Protein AF-A0A2S2R3D6-F1 (afdb_monomer)

Structure (mmCIF, N/CA/C/O backbone):
data_AF-A0A2S2R3D6-F1
#
_entry.id   AF-A0A2S2R3D6-F1
#
loop_
_atom_site.group_PDB
_atom_site.id
_atom_site.type_symbol
_atom_site.label_atom_id
_atom_site.label_alt_id
_atom_site.label_comp_id
_atom_site.label_asym_id
_atom_site.label_entity_id
_atom_site.label_seq_id
_atom_site.pdbx_PDB_ins_code
_atom_site.Cartn_x
_atom_site.Cartn_y
_atom_site.Cartn_z
_atom_site.occupancy
_atom_site.B_iso_or_equiv
_atom_site.auth_seq_id
_atom_site.auth_comp_id
_atom_site.auth_asym_id
_atom_site.auth_atom_id
_atom_site.pdbx_PDB_model_num
ATOM 1 N N . MET A 1 1 ? -5.071 14.155 -26.014 1.00 76.38 1 MET A N 1
ATOM 2 C CA . MET A 1 1 ? -3.643 14.022 -25.664 1.00 76.38 1 MET A CA 1
ATOM 3 C C . MET A 1 1 ? -2.795 14.566 -26.798 1.00 76.38 1 MET A C 1
ATOM 5 O O . MET A 1 1 ? -2.612 13.887 -27.808 1.00 76.38 1 MET A O 1
ATOM 9 N N . ASN A 1 2 ? -2.349 15.809 -26.650 1.00 94.62 2 ASN A N 1
ATOM 10 C CA . ASN A 1 2 ? -1.489 16.495 -27.614 1.00 94.62 2 ASN A CA 1
ATOM 11 C C . ASN A 1 2 ? 0.005 16.280 -27.272 1.00 94.62 2 ASN A C 1
ATOM 13 O O . ASN A 1 2 ? 0.344 15.544 -26.345 1.00 94.62 2 ASN A O 1
ATOM 17 N N . PHE A 1 3 ? 0.910 16.883 -28.045 1.00 95.25 3 PHE A N 1
ATOM 18 C CA . PHE A 1 3 ? 2.357 16.742 -27.841 1.00 95.25 3 PHE A CA 1
ATOM 19 C C . PHE A 1 3 ? 2.837 17.285 -26.483 1.00 95.25 3 PHE A C 1
ATOM 21 O O . PHE A 1 3 ? 3.660 16.649 -25.830 1.00 95.25 3 PHE A O 1
ATOM 28 N N . TYR A 1 4 ? 2.283 18.410 -26.027 1.00 95.88 4 TYR A N 1
ATOM 29 C CA . TYR A 1 4 ? 2.629 19.010 -24.739 1.00 95.88 4 TYR A CA 1
ATOM 30 C C . TYR A 1 4 ? 2.207 18.118 -23.564 1.00 95.88 4 TYR A C 1
ATOM 32 O O . TYR A 1 4 ? 3.011 17.861 -22.668 1.00 95.88 4 TYR A O 1
ATOM 40 N N . ASP A 1 5 ? 0.994 17.557 -23.617 1.00 95.44 5 ASP A N 1
ATOM 41 C CA . ASP A 1 5 ? 0.512 16.588 -22.626 1.00 95.44 5 ASP A CA 1
ATOM 42 C C .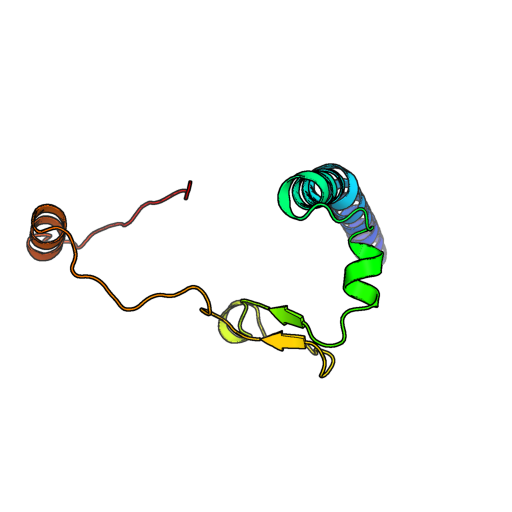 ASP A 1 5 ? 1.451 15.377 -22.545 1.00 95.44 5 ASP A C 1
ATOM 44 O O . ASP A 1 5 ? 1.768 14.901 -21.459 1.00 95.44 5 ASP A O 1
ATOM 48 N N . ARG A 1 6 ? 1.933 14.886 -23.698 1.00 95.44 6 ARG A N 1
ATOM 49 C CA . ARG A 1 6 ? 2.882 13.764 -23.753 1.00 95.44 6 ARG A CA 1
ATOM 50 C C . ARG A 1 6 ? 4.221 14.122 -23.120 1.00 95.44 6 ARG A C 1
ATOM 52 O O . ARG A 1 6 ? 4.739 13.311 -22.364 1.00 95.44 6 ARG A O 1
ATOM 59 N N . ILE A 1 7 ? 4.763 15.314 -23.386 1.00 96.69 7 ILE A N 1
ATOM 60 C CA . ILE A 1 7 ? 6.001 15.778 -22.738 1.00 96.69 7 ILE A CA 1
ATOM 61 C C . ILE A 1 7 ? 5.814 15.826 -21.225 1.00 96.69 7 ILE A C 1
ATOM 63 O O . ILE A 1 7 ? 6.629 15.266 -20.495 1.00 96.69 7 ILE A O 1
ATOM 67 N N . LYS A 1 8 ? 4.725 16.445 -20.757 1.00 96.12 8 LYS A N 1
ATOM 68 C CA . LYS A 1 8 ? 4.424 16.540 -19.327 1.00 96.12 8 LYS A CA 1
ATOM 69 C C . LYS A 1 8 ? 4.314 15.154 -18.693 1.00 96.12 8 LYS A C 1
ATOM 71 O O . LYS A 1 8 ? 4.949 14.908 -17.676 1.00 96.12 8 LYS A O 1
ATOM 76 N N . ASN A 1 9 ? 3.587 14.236 -19.328 1.00 95.50 9 ASN A N 1
ATOM 77 C CA . ASN A 1 9 ? 3.449 12.862 -18.847 1.00 95.50 9 ASN A CA 1
ATOM 78 C C . ASN A 1 9 ? 4.796 12.132 -18.783 1.00 95.50 9 ASN A C 1
ATOM 80 O O . ASN A 1 9 ? 5.057 11.434 -17.808 1.00 95.50 9 ASN A O 1
ATOM 84 N N . THR A 1 10 ? 5.663 12.307 -19.784 1.00 96.50 10 THR A N 1
ATOM 85 C CA . THR A 1 10 ? 7.005 11.710 -19.790 1.00 96.50 10 THR A CA 1
ATOM 86 C C . THR A 1 10 ? 7.868 12.259 -18.656 1.00 96.50 10 THR A C 1
ATOM 88 O O . THR A 1 10 ? 8.524 11.479 -17.971 1.00 96.50 10 THR A O 1
ATOM 91 N N . ILE A 1 11 ? 7.843 13.575 -18.418 1.00 97.06 11 ILE A N 1
ATOM 92 C CA . ILE A 1 11 ? 8.587 14.200 -17.314 1.00 97.06 11 ILE A CA 1
ATOM 93 C C . ILE A 1 11 ? 8.056 13.700 -15.969 1.00 97.06 11 ILE A C 1
ATOM 95 O O . ILE A 1 11 ? 8.836 13.196 -15.167 1.00 97.06 11 ILE A O 1
ATOM 99 N N . SER A 1 12 ? 6.739 13.741 -15.751 1.00 95.81 12 SER A N 1
ATOM 100 C CA . SER A 1 12 ? 6.127 13.249 -14.511 1.00 95.81 12 SER A CA 1
ATOM 101 C C . SER A 1 12 ? 6.410 11.764 -14.275 1.00 95.81 12 SER A C 1
ATOM 103 O O . SER A 1 12 ? 6.646 11.351 -13.141 1.00 95.81 12 SER A O 1
ATOM 105 N N . ASN A 1 13 ? 6.436 10.947 -15.332 1.00 95.81 13 ASN A N 1
ATOM 106 C CA . ASN A 1 13 ? 6.818 9.544 -15.215 1.00 95.81 13 ASN A CA 1
ATOM 107 C C . ASN A 1 13 ? 8.297 9.384 -14.834 1.00 95.81 13 ASN A C 1
ATOM 109 O O . ASN A 1 13 ? 8.607 8.605 -13.935 1.00 95.81 13 ASN A O 1
ATOM 113 N N . ALA A 1 14 ? 9.200 10.137 -15.467 1.00 96.50 14 ALA A N 1
ATOM 114 C CA . ALA A 1 14 ? 10.621 10.103 -15.139 1.00 96.50 14 ALA A CA 1
ATOM 115 C C . ALA A 1 14 ? 10.875 10.528 -13.685 1.00 96.50 14 ALA A C 1
ATOM 117 O O . ALA A 1 14 ? 11.583 9.831 -12.960 1.00 96.50 14 ALA A O 1
ATOM 118 N N . GLU A 1 15 ? 10.245 11.615 -13.233 1.00 96.19 15 GLU A N 1
ATOM 119 C CA . GLU A 1 15 ? 10.290 12.075 -11.840 1.00 96.19 15 GLU A CA 1
ATOM 120 C C . GLU A 1 15 ? 9.807 10.991 -10.872 1.00 96.19 15 GLU A C 1
ATOM 122 O O . GLU A 1 15 ? 10.473 1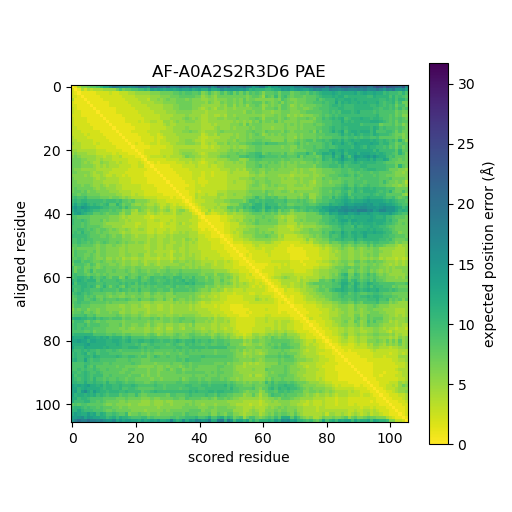0.716 -9.874 1.00 96.19 15 GLU A O 1
ATOM 127 N N . GLN A 1 16 ? 8.692 10.326 -11.185 1.00 94.12 16 GLN A N 1
ATOM 128 C CA . GLN A 1 16 ? 8.148 9.252 -10.357 1.00 94.12 16 GLN A CA 1
ATOM 129 C C . GLN A 1 16 ? 9.092 8.045 -10.279 1.00 94.12 16 GLN A C 1
ATOM 131 O O . GLN A 1 16 ? 9.312 7.512 -9.192 1.00 94.12 16 GLN A O 1
ATOM 136 N N . VAL A 1 17 ? 9.674 7.623 -11.405 1.00 92.88 17 VAL A N 1
ATOM 137 C CA . VAL A 1 17 ? 10.627 6.502 -11.453 1.00 92.88 17 VAL A CA 1
ATOM 138 C C . VAL A 1 17 ? 11.894 6.834 -10.668 1.00 92.88 17 VAL A C 1
ATOM 140 O O . VAL A 1 17 ? 12.356 6.021 -9.866 1.00 92.88 17 VAL A O 1
ATOM 143 N N . ILE A 1 18 ? 12.440 8.036 -10.855 1.00 93.56 18 ILE A N 1
ATOM 144 C CA . ILE A 1 18 ? 13.621 8.507 -10.127 1.00 93.56 18 ILE A CA 1
ATOM 145 C C . ILE A 1 18 ? 13.312 8.564 -8.627 1.00 93.56 18 ILE A C 1
ATOM 147 O O . ILE A 1 18 ? 14.028 7.956 -7.831 1.00 93.56 18 ILE A O 1
ATOM 151 N N . GLY A 1 19 ? 12.219 9.223 -8.239 1.00 93.75 19 GLY A N 1
ATOM 152 C CA . GLY A 1 19 ? 11.794 9.335 -6.845 1.00 93.75 19 GLY A CA 1
ATOM 153 C C . GLY A 1 19 ? 11.602 7.970 -6.185 1.00 93.75 19 GLY A C 1
ATOM 154 O O . GLY A 1 19 ? 12.141 7.733 -5.105 1.00 93.75 19 GLY A O 1
ATOM 155 N N . TYR A 1 20 ? 10.921 7.041 -6.857 1.00 90.88 20 TYR A N 1
ATOM 156 C CA . TYR A 1 20 ? 10.726 5.674 -6.370 1.00 90.88 20 TYR A CA 1
ATOM 157 C C . TYR A 1 20 ? 12.054 4.929 -6.169 1.00 90.88 20 TYR A C 1
ATOM 159 O O . TYR A 1 20 ? 12.265 4.300 -5.127 1.00 90.88 20 TYR A O 1
ATOM 167 N N . ASN A 1 21 ? 12.980 5.041 -7.124 1.00 88.06 21 ASN A N 1
ATOM 168 C CA . ASN A 1 21 ? 14.282 4.382 -7.041 1.00 88.06 21 ASN A CA 1
ATOM 169 C C . ASN A 1 21 ? 15.153 4.932 -5.899 1.00 88.06 21 ASN A C 1
ATOM 171 O O . ASN A 1 21 ? 15.839 4.170 -5.216 1.00 88.06 21 ASN A O 1
ATOM 175 N N . PHE A 1 22 ? 15.132 6.245 -5.663 1.00 87.25 22 PHE A N 1
ATOM 176 C CA . PHE A 1 22 ? 15.944 6.849 -4.605 1.00 87.25 22 PHE A CA 1
ATOM 177 C C . PHE A 1 22 ? 15.319 6.720 -3.211 1.00 87.25 22 PHE A C 1
ATOM 179 O O . PHE A 1 22 ? 16.049 6.444 -2.259 1.00 87.25 22 PHE A O 1
ATOM 186 N N . LEU A 1 23 ? 14.002 6.908 -3.079 1.00 87.94 23 LEU A N 1
ATOM 187 C CA . LEU A 1 23 ? 13.324 6.972 -1.779 1.00 87.94 23 LEU A CA 1
ATOM 188 C C . LEU A 1 23 ? 12.855 5.604 -1.275 1.00 87.94 23 LEU A C 1
ATOM 190 O O . LEU A 1 23 ? 12.979 5.318 -0.084 1.00 87.94 23 LEU A O 1
ATOM 194 N N . CYS A 1 24 ? 12.309 4.769 -2.162 1.00 89.12 24 CYS A N 1
ATOM 195 C CA . CYS A 1 24 ? 11.704 3.491 -1.787 1.00 89.12 24 CYS A CA 1
ATOM 196 C C . CYS A 1 24 ? 12.673 2.332 -2.019 1.00 89.12 24 CYS A C 1
ATOM 198 O O . CYS A 1 24 ? 13.023 1.638 -1.069 1.00 89.12 24 CYS A O 1
ATOM 200 N N . ARG A 1 25 ? 13.183 2.158 -3.248 1.00 88.38 25 ARG A N 1
ATOM 201 C CA . ARG A 1 25 ? 13.961 0.957 -3.612 1.00 88.38 25 ARG A CA 1
ATOM 202 C C . ARG A 1 25 ? 15.168 0.709 -2.720 1.00 88.38 25 ARG A C 1
ATOM 204 O O . ARG A 1 25 ? 15.274 -0.374 -2.154 1.00 88.38 25 ARG A O 1
ATOM 211 N N . LYS A 1 26 ? 16.042 1.706 -2.553 1.00 86.38 26 LYS A N 1
ATOM 212 C CA . LYS A 1 26 ? 17.230 1.562 -1.694 1.00 86.38 26 LYS A CA 1
ATOM 213 C C . LYS A 1 26 ? 16.853 1.204 -0.258 1.00 86.38 26 LYS A C 1
ATOM 215 O O . LYS A 1 26 ? 17.475 0.345 0.351 1.00 86.38 26 LYS A O 1
ATOM 220 N N . ARG A 1 27 ? 15.817 1.852 0.279 1.00 89.75 27 ARG A N 1
ATOM 221 C CA . ARG A 1 27 ? 15.324 1.583 1.632 1.00 89.75 27 ARG A CA 1
ATOM 222 C C . ARG A 1 27 ? 14.805 0.149 1.759 1.00 89.75 27 ARG A C 1
ATOM 224 O O . ARG A 1 27 ? 15.127 -0.519 2.739 1.00 89.75 27 ARG A O 1
ATOM 231 N N . ASP A 1 28 ? 14.018 -0.311 0.793 1.00 90.62 28 ASP A N 1
ATOM 232 C CA . ASP A 1 28 ? 13.407 -1.640 0.812 1.00 90.62 28 ASP A CA 1
ATOM 233 C C . ASP A 1 28 ? 14.461 -2.750 0.691 1.00 90.62 28 ASP A C 1
ATOM 235 O O . ASP A 1 28 ? 14.418 -3.722 1.449 1.00 90.62 28 ASP A O 1
ATOM 239 N N . GLU A 1 29 ? 15.445 -2.587 -0.201 1.00 91.06 29 GLU A N 1
ATOM 240 C CA . GLU A 1 29 ? 16.569 -3.523 -0.355 1.00 91.06 29 GLU A CA 1
ATOM 241 C C . GLU A 1 29 ? 17.387 -3.644 0.942 1.00 91.06 29 GLU A C 1
ATOM 243 O O . GLU A 1 29 ? 17.663 -4.758 1.392 1.00 91.06 29 GLU A O 1
ATOM 248 N N . GLU A 1 30 ? 17.682 -2.529 1.618 1.00 90.44 30 GLU A N 1
ATOM 249 C CA . GLU A 1 30 ? 18.382 -2.541 2.912 1.00 90.44 30 GLU A CA 1
ATOM 250 C C . GLU A 1 30 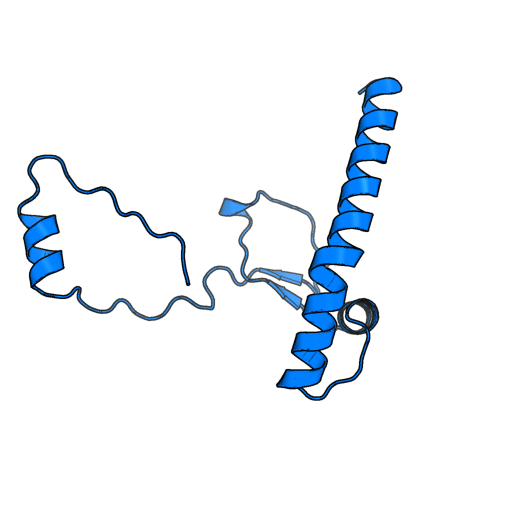? 17.570 -3.234 4.021 1.00 90.44 30 GLU A C 1
ATOM 252 O O . GLU A 1 30 ? 18.112 -3.991 4.835 1.00 90.44 30 GLU A O 1
ATOM 257 N N . ILE A 1 31 ? 16.249 -3.023 4.055 1.00 91.25 31 ILE A N 1
ATOM 258 C CA . ILE A 1 31 ? 15.363 -3.702 5.012 1.00 91.25 31 ILE A CA 1
ATOM 259 C C . ILE A 1 31 ? 15.374 -5.213 4.767 1.00 91.25 31 ILE A C 1
ATOM 261 O O . ILE A 1 31 ? 15.511 -5.982 5.724 1.00 91.25 31 ILE A O 1
ATOM 265 N N . ILE A 1 32 ? 15.262 -5.644 3.510 1.00 90.62 32 ILE A N 1
ATOM 266 C CA . ILE A 1 32 ? 15.295 -7.060 3.123 1.00 90.62 32 ILE A CA 1
ATOM 267 C C . ILE A 1 32 ? 16.637 -7.682 3.486 1.00 90.62 32 ILE A C 1
ATOM 269 O O . ILE A 1 32 ? 16.667 -8.724 4.146 1.00 90.62 32 ILE A O 1
ATOM 273 N N . LYS A 1 33 ? 17.742 -7.013 3.159 1.00 91.69 33 LYS A N 1
ATOM 274 C CA . LYS A 1 33 ? 19.086 -7.465 3.517 1.00 91.69 33 LYS A CA 1
ATOM 275 C C . LYS A 1 33 ? 19.230 -7.648 5.025 1.00 91.69 33 LYS A C 1
ATOM 277 O O . LYS A 1 33 ? 19.724 -8.677 5.482 1.00 91.69 33 LYS A O 1
ATOM 282 N N . LYS A 1 34 ? 18.721 -6.707 5.823 1.00 93.25 34 LYS A N 1
ATOM 283 C CA . LYS A 1 34 ? 18.789 -6.774 7.290 1.00 93.25 34 LYS A CA 1
ATOM 284 C C . LYS A 1 34 ? 17.875 -7.843 7.899 1.00 93.25 34 LYS A C 1
ATOM 286 O O . LYS A 1 34 ? 18.262 -8.487 8.874 1.00 93.25 34 LYS A O 1
ATOM 291 N N . LYS A 1 35 ? 16.648 -7.992 7.394 1.00 93.50 35 LYS A N 1
ATOM 292 C CA . LYS A 1 35 ? 15.606 -8.839 8.007 1.00 93.50 35 LYS A CA 1
ATOM 293 C C . LYS A 1 35 ? 15.593 -10.261 7.462 1.00 93.50 35 LYS A C 1
ATOM 295 O O . LYS A 1 35 ? 15.434 -11.196 8.239 1.00 93.50 35 LYS A O 1
ATOM 300 N N . LEU A 1 36 ? 15.765 -10.412 6.153 1.00 89.81 36 LEU A N 1
ATOM 301 C CA . LEU A 1 36 ? 15.727 -11.696 5.457 1.00 89.81 36 LEU A CA 1
ATOM 302 C C . LEU A 1 36 ? 17.128 -12.260 5.195 1.00 89.81 36 LEU A C 1
ATOM 304 O O . LEU A 1 36 ? 17.242 -13.444 4.901 1.00 89.81 36 LEU A O 1
ATOM 308 N N . LYS A 1 37 ? 18.191 -11.452 5.355 1.00 90.56 37 LYS A N 1
ATOM 309 C CA . LYS A 1 37 ? 19.592 -11.842 5.088 1.00 90.56 37 LYS A CA 1
ATOM 310 C C . LYS A 1 37 ? 19.827 -12.285 3.642 1.00 90.56 37 LYS A C 1
ATOM 312 O O . LYS A 1 37 ? 20.694 -13.110 3.373 1.00 90.56 37 LYS A O 1
ATOM 317 N N . ILE A 1 38 ? 19.050 -11.728 2.718 1.00 86.75 38 ILE A N 1
ATOM 318 C CA . ILE A 1 38 ? 19.156 -11.981 1.284 1.00 86.75 38 ILE A CA 1
ATOM 319 C C . ILE A 1 38 ? 19.756 -10.730 0.644 1.00 86.75 38 ILE A C 1
ATOM 321 O O . ILE A 1 38 ? 19.213 -9.640 0.809 1.00 86.75 38 ILE A O 1
ATOM 325 N N . ASP A 1 39 ? 20.868 -10.893 -0.072 1.00 86.06 39 ASP A N 1
ATOM 326 C CA . ASP A 1 39 ? 21.536 -9.815 -0.808 1.00 86.06 39 ASP A CA 1
ATOM 327 C C . ASP A 1 39 ? 21.219 -9.951 -2.301 1.00 86.06 39 ASP A C 1
ATOM 329 O O . ASP A 1 39 ? 21.984 -10.530 -3.071 1.00 86.06 39 ASP A O 1
ATOM 333 N N . VAL A 1 40 ? 20.021 -9.511 -2.688 1.00 82.69 40 VAL A N 1
ATOM 334 C CA . VAL A 1 40 ? 19.551 -9.537 -4.080 1.00 82.69 40 VAL A CA 1
ATOM 335 C C . VAL A 1 40 ? 18.877 -8.221 -4.425 1.00 82.69 40 VAL A C 1
ATOM 337 O O . VAL A 1 40 ? 18.184 -7.635 -3.592 1.00 82.69 40 VAL A O 1
ATOM 340 N N . SER A 1 41 ? 19.029 -7.787 -5.675 1.00 87.06 41 SER A N 1
ATOM 341 C CA . SER A 1 41 ? 18.248 -6.660 -6.176 1.00 87.06 41 SER A CA 1
ATOM 342 C C . SER A 1 41 ? 16.772 -7.043 -6.256 1.00 87.06 41 SER A C 1
ATOM 344 O O . SER A 1 41 ? 16.417 -8.111 -6.773 1.00 87.06 41 SER A O 1
ATOM 346 N N . LEU A 1 42 ? 15.897 -6.145 -5.806 1.00 85.25 42 LEU A N 1
ATOM 347 C CA . LEU A 1 42 ? 14.451 -6.350 -5.872 1.00 85.25 42 LEU A 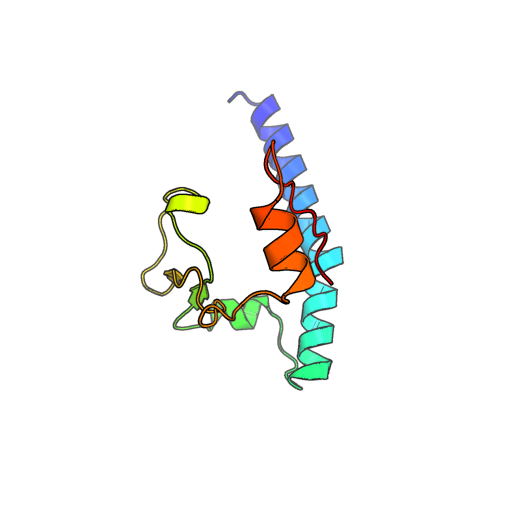CA 1
ATOM 348 C C . LEU A 1 42 ? 13.952 -6.542 -7.309 1.00 85.25 42 LEU A C 1
ATOM 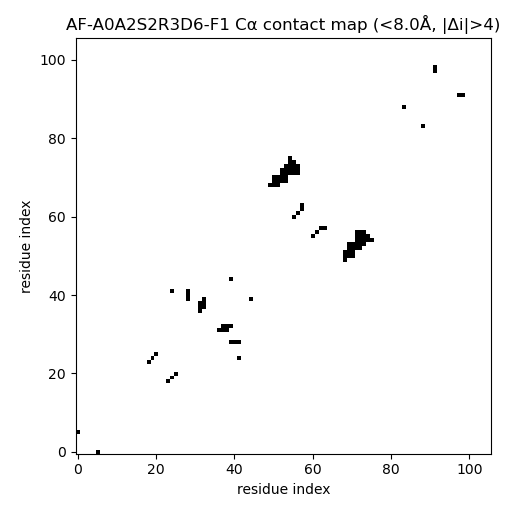350 O O . LEU A 1 42 ? 13.021 -7.312 -7.539 1.00 85.25 42 LEU A O 1
ATOM 354 N N . ASP A 1 43 ? 14.586 -5.895 -8.287 1.00 84.25 43 ASP A N 1
ATOM 355 C CA . ASP A 1 43 ? 14.213 -6.046 -9.695 1.00 84.25 43 ASP A CA 1
ATOM 356 C C . ASP A 1 43 ? 14.527 -7.451 -10.219 1.00 84.25 43 ASP A C 1
ATOM 358 O O . ASP A 1 43 ? 13.767 -8.004 -11.015 1.00 84.25 43 ASP A O 1
ATOM 362 N N . GLN A 1 44 ? 15.629 -8.052 -9.766 1.00 87.19 44 GLN A N 1
ATOM 363 C CA . GLN A 1 44 ? 15.963 -9.435 -10.109 1.00 87.19 44 GLN A CA 1
ATOM 364 C C . GLN A 1 44 ? 15.010 -10.415 -9.427 1.00 87.19 44 GLN A C 1
ATOM 366 O O . GLN A 1 44 ? 14.556 -11.366 -10.062 1.00 87.19 44 GLN A O 1
ATOM 371 N N . LEU A 1 45 ? 14.663 -10.158 -8.164 1.00 86.56 45 LEU A N 1
ATOM 372 C CA . LEU A 1 45 ? 13.722 -10.986 -7.415 1.00 86.56 45 LEU A CA 1
ATOM 373 C C . LEU A 1 45 ? 12.356 -11.042 -8.111 1.00 86.56 45 LEU A C 1
ATOM 375 O O . LEU A 1 45 ? 11.826 -12.127 -8.339 1.00 86.56 45 LEU A O 1
ATOM 379 N N . VAL A 1 46 ? 11.820 -9.883 -8.505 1.00 84.12 46 VAL A N 1
ATOM 380 C CA . VAL A 1 46 ? 10.524 -9.801 -9.196 1.00 84.12 46 VAL A CA 1
ATOM 381 C C . VAL A 1 46 ? 10.580 -10.474 -10.570 1.00 84.12 46 VAL A C 1
ATOM 383 O O . VAL A 1 46 ? 9.644 -11.182 -10.929 1.00 84.12 46 VAL A O 1
ATOM 386 N N . LYS A 1 47 ? 11.675 -10.314 -11.327 1.00 85.62 47 LYS A N 1
ATOM 387 C CA . LYS A 1 47 ? 11.838 -10.957 -12.646 1.00 85.62 47 LYS A CA 1
ATOM 388 C C . LYS A 1 47 ? 11.893 -12.485 -12.581 1.00 85.62 47 LYS A C 1
ATOM 390 O O . LYS A 1 47 ? 11.519 -13.134 -13.551 1.00 85.62 47 LYS A O 1
ATOM 395 N N . ASN A 1 48 ? 12.346 -13.043 -11.460 1.00 89.19 48 ASN A N 1
ATOM 396 C CA . ASN A 1 48 ? 12.470 -14.487 -11.261 1.00 89.19 48 ASN A CA 1
ATOM 397 C C . ASN A 1 48 ? 11.260 -15.113 -10.544 1.00 89.19 48 ASN A C 1
ATOM 399 O O . ASN A 1 48 ? 11.234 -16.327 -10.342 1.00 89.19 48 ASN A O 1
ATOM 403 N N . ALA A 1 49 ? 10.263 -14.321 -10.140 1.00 88.88 49 ALA A N 1
ATOM 404 C CA . ALA A 1 49 ? 9.084 -14.829 -9.449 1.00 88.88 49 ALA A CA 1
ATOM 405 C C . ALA A 1 49 ? 8.157 -15.589 -10.414 1.00 88.88 49 ALA A C 1
ATOM 407 O O . ALA A 1 49 ? 7.681 -15.036 -11.402 1.00 88.88 49 ALA A O 1
ATOM 408 N N . SER A 1 50 ? 7.858 -16.856 -10.109 1.00 93.81 50 SER A N 1
ATOM 409 C CA . SER A 1 50 ? 6.916 -17.669 -10.899 1.00 93.81 50 SER A CA 1
ATOM 410 C C . SER A 1 50 ? 5.446 -17.358 -10.597 1.00 93.81 50 SER A C 1
ATOM 412 O O . SER A 1 50 ? 4.578 -17.631 -11.422 1.00 93.81 50 SER A O 1
ATOM 414 N N . LEU A 1 51 ? 5.167 -16.804 -9.414 1.00 93.56 51 LEU A N 1
ATOM 415 C CA . LEU A 1 51 ? 3.838 -16.414 -8.954 1.00 93.56 51 LEU A CA 1
ATOM 416 C C . LEU A 1 51 ? 3.960 -15.201 -8.026 1.00 93.56 51 LEU A C 1
ATOM 418 O O . LEU A 1 51 ? 4.800 -15.185 -7.126 1.00 93.56 51 LEU A O 1
ATOM 422 N N . LEU A 1 52 ? 3.095 -14.211 -8.220 1.00 92.50 52 LEU A N 1
ATOM 423 C CA . LEU A 1 52 ? 2.987 -13.020 -7.395 1.00 92.50 52 LEU A CA 1
ATOM 424 C C . LEU A 1 52 ? 1.564 -12.905 -6.850 1.00 92.50 52 LEU A C 1
ATOM 426 O O . LEU A 1 52 ? 0.618 -12.629 -7.584 1.00 92.50 52 LEU A O 1
ATOM 430 N N . MET A 1 53 ? 1.428 -13.087 -5.541 1.00 94.19 53 MET A N 1
ATOM 431 C CA . MET A 1 53 ? 0.185 -12.842 -4.818 1.00 94.19 53 MET A CA 1
ATOM 432 C C . MET A 1 53 ? 0.151 -11.383 -4.366 1.00 94.19 53 MET A C 1
ATOM 434 O O . MET A 1 53 ? 0.988 -10.963 -3.566 1.00 94.19 53 MET A O 1
ATOM 438 N N . VAL A 1 54 ? -0.796 -10.604 -4.885 1.00 92.75 54 VAL A N 1
ATOM 439 C CA . VAL A 1 54 ? -0.921 -9.175 -4.572 1.00 92.75 54 VAL A CA 1
ATOM 440 C C . VAL A 1 54 ? -2.144 -8.926 -3.699 1.00 92.75 54 VAL A C 1
ATOM 442 O O . VAL A 1 54 ? -3.245 -9.362 -4.014 1.00 92.75 54 VAL A O 1
ATOM 445 N N . ASN A 1 55 ? -1.967 -8.204 -2.593 1.00 94.75 55 ASN A N 1
ATOM 446 C CA . ASN A 1 55 ? -3.055 -7.833 -1.683 1.00 94.75 55 ASN A CA 1
ATOM 447 C C . ASN A 1 55 ? -3.856 -6.637 -2.240 1.00 94.75 55 ASN A C 1
ATOM 449 O O . ASN A 1 55 ? -3.914 -5.568 -1.636 1.00 94.75 55 ASN A O 1
ATOM 453 N N . THR A 1 56 ? -4.423 -6.808 -3.431 1.00 93.19 56 THR A N 1
ATOM 454 C CA . THR A 1 56 ? -5.283 -5.841 -4.125 1.00 93.19 56 THR A CA 1
ATOM 455 C C . THR A 1 56 ? -6.500 -6.559 -4.689 1.00 93.19 56 THR A C 1
ATOM 457 O O . THR A 1 56 ? -6.560 -7.786 -4.683 1.00 93.19 56 THR A O 1
ATOM 460 N N . HIS A 1 57 ? -7.482 -5.795 -5.158 1.00 94.00 57 HIS A N 1
ATOM 461 C CA . HIS A 1 57 ? -8.639 -6.337 -5.856 1.00 94.00 57 HIS A CA 1
ATOM 462 C C . HIS A 1 57 ? -9.143 -5.332 -6.897 1.00 94.00 57 HIS A C 1
ATOM 464 O O . HIS A 1 57 ? -9.199 -4.126 -6.621 1.00 94.00 57 HIS A O 1
ATOM 470 N N . PHE A 1 58 ? -9.546 -5.820 -8.071 1.00 91.62 58 PHE A N 1
ATOM 471 C CA . PHE A 1 58 ? -10.041 -4.994 -9.178 1.00 91.62 58 PHE A CA 1
ATOM 472 C C . PHE A 1 58 ? -11.228 -4.086 -8.811 1.00 91.62 58 PHE A C 1
ATOM 474 O O . PHE A 1 58 ? -11.411 -3.041 -9.431 1.00 91.62 58 PHE A O 1
ATOM 481 N N . THR A 1 59 ? -12.031 -4.435 -7.799 1.00 92.25 59 THR A N 1
ATOM 482 C CA . THR A 1 59 ? -13.137 -3.567 -7.346 1.00 92.25 59 THR A CA 1
ATOM 483 C C . THR A 1 59 ? -12.650 -2.284 -6.677 1.00 92.25 59 THR A C 1
ATOM 485 O O . THR A 1 59 ? -13.363 -1.288 -6.706 1.00 92.25 59 THR A O 1
ATOM 488 N N . MET A 1 60 ? -11.448 -2.289 -6.089 1.00 90.69 60 MET A N 1
ATOM 489 C CA . MET A 1 60 ? -10.866 -1.119 -5.422 1.00 90.69 60 MET A CA 1
ATOM 490 C C . MET A 1 60 ? -10.001 -0.276 -6.361 1.00 90.69 60 MET A C 1
ATOM 492 O O . MET A 1 60 ? -10.013 0.947 -6.272 1.00 90.69 60 MET A O 1
ATOM 496 N N . PHE A 1 61 ? -9.240 -0.923 -7.247 1.00 88.94 61 PHE A N 1
ATOM 497 C CA . PHE A 1 61 ? -8.221 -0.255 -8.070 1.00 88.94 61 PHE A CA 1
ATOM 498 C C . PHE A 1 61 ? -8.546 -0.232 -9.570 1.00 88.94 61 PHE A C 1
ATOM 500 O O . PHE A 1 61 ? -7.733 0.227 -10.372 1.00 88.94 61 PHE A O 1
ATOM 507 N N . GLY A 1 62 ? -9.734 -0.706 -9.948 1.00 90.88 62 GLY A N 1
ATOM 508 C CA . GLY A 1 62 ? -10.144 -0.880 -11.335 1.00 90.88 62 GLY A CA 1
ATOM 509 C C . GLY A 1 62 ? -9.598 -2.167 -11.957 1.00 90.88 62 GLY A C 1
ATOM 510 O O . GLY A 1 62 ? -8.621 -2.760 -11.498 1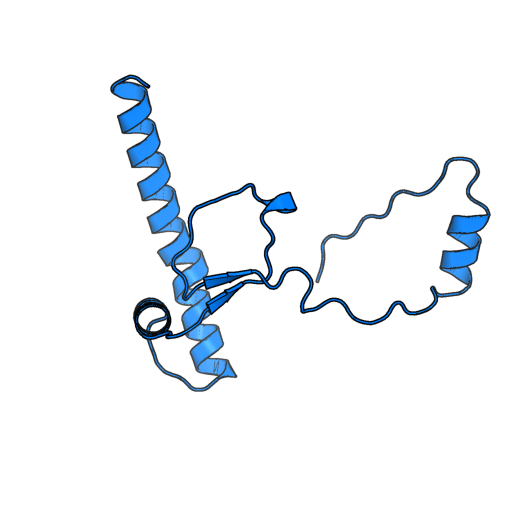.00 90.88 62 GLY A O 1
ATOM 511 N N . SER A 1 63 ? -10.249 -2.606 -13.033 1.00 89.25 63 SER A N 1
ATOM 512 C CA . SER A 1 63 ? -9.784 -3.749 -13.819 1.00 89.25 63 SER A CA 1
ATOM 513 C C . SER A 1 63 ? -8.558 -3.361 -14.643 1.00 89.25 63 SER A C 1
ATOM 515 O O . SER A 1 63 ? -8.573 -2.365 -15.370 1.00 89.25 63 SER A O 1
ATOM 517 N N . ARG A 1 64 ? -7.504 -4.173 -14.559 1.00 89.69 64 ARG A N 1
ATOM 518 C CA . ARG A 1 64 ? -6.329 -4.085 -15.428 1.00 89.69 64 ARG A CA 1
ATOM 519 C C . ARG A 1 64 ? -5.884 -5.480 -15.838 1.00 89.69 64 ARG A C 1
ATOM 521 O O . ARG A 1 64 ? -6.057 -6.440 -15.094 1.00 89.69 64 ARG A O 1
ATOM 528 N N . ALA A 1 65 ? -5.311 -5.586 -17.031 1.00 91.06 65 ALA A N 1
ATOM 529 C CA . ALA A 1 65 ? -4.791 -6.851 -17.519 1.00 91.06 65 ALA A CA 1
ATOM 530 C C . ALA A 1 65 ? -3.538 -7.244 -16.725 1.00 91.06 65 ALA A C 1
ATOM 532 O O . ALA A 1 65 ? -2.565 -6.490 -16.673 1.00 91.06 65 ALA A O 1
ATOM 533 N N . TYR A 1 66 ? -3.563 -8.437 -16.139 1.00 90.12 66 TYR A N 1
ATOM 534 C CA . TYR A 1 66 ? -2.409 -9.068 -15.516 1.00 90.12 66 TYR A CA 1
ATOM 535 C C . TYR A 1 66 ? -1.974 -10.292 -16.316 1.00 90.12 66 TYR A C 1
ATOM 537 O O . TYR A 1 66 ? -2.778 -10.929 -16.996 1.00 90.12 66 TYR A O 1
ATOM 545 N N . VAL A 1 67 ? -0.696 -10.647 -16.202 1.00 91.12 67 VAL A N 1
ATOM 546 C CA . VAL A 1 67 ? -0.235 -11.969 -16.634 1.00 91.12 67 VAL A CA 1
ATOM 547 C C . VAL A 1 67 ? -0.767 -13.040 -15.672 1.00 91.12 67 VAL A C 1
ATOM 549 O O . VAL A 1 67 ? -0.944 -12.734 -14.493 1.00 91.12 67 VAL A O 1
ATOM 552 N N . PRO A 1 68 ? -0.954 -14.300 -16.112 1.00 90.88 68 PRO A N 1
ATOM 553 C CA . PRO A 1 68 ? -1.472 -15.371 -15.251 1.00 90.88 68 PRO A CA 1
ATOM 554 C C . PRO A 1 68 ? -0.666 -15.612 -13.965 1.00 90.88 68 PRO A C 1
ATOM 556 O O . PRO A 1 68 ? -1.193 -16.139 -12.994 1.00 90.88 68 PRO A O 1
ATOM 559 N N . ALA A 1 69 ? 0.611 -15.216 -13.949 1.00 93.06 69 ALA A N 1
ATOM 560 C CA . ALA A 1 69 ? 1.478 -15.300 -12.779 1.00 93.06 69 ALA A CA 1
ATOM 561 C C . ALA A 1 69 ? 1.132 -14.288 -11.672 1.00 93.06 69 ALA A C 1
ATOM 563 O O . ALA A 1 69 ? 1.711 -14.370 -10.596 1.00 93.06 69 ALA A O 1
ATOM 564 N N . ILE A 1 70 ? 0.236 -13.325 -11.898 1.00 93.12 70 ILE A N 1
ATOM 565 C CA . ILE A 1 70 ? -0.185 -12.361 -10.875 1.00 93.12 70 ILE A CA 1
ATOM 566 C C . ILE A 1 70 ? -1.605 -12.709 -10.441 1.00 93.12 70 ILE A C 1
ATOM 568 O O . ILE A 1 70 ? -2.532 -12.688 -11.249 1.00 93.12 70 ILE A O 1
ATOM 572 N N . VAL A 1 71 ? -1.768 -13.001 -9.153 1.00 93.94 71 VAL A N 1
ATOM 573 C CA . VAL A 1 71 ? -3.049 -13.378 -8.550 1.00 93.94 71 VAL A CA 1
ATOM 574 C C . VAL A 1 71 ? -3.415 -12.364 -7.477 1.00 93.94 71 VAL A C 1
ATOM 576 O O . VAL A 1 71 ? -2.654 -12.117 -6.540 1.00 93.94 71 VAL A O 1
ATOM 579 N N . GLU A 1 72 ? -4.598 -11.775 -7.616 1.00 94.25 72 GLU A N 1
ATOM 580 C CA . GLU A 1 72 ? -5.154 -10.844 -6.641 1.00 94.25 72 GLU A CA 1
ATOM 581 C C . GLU A 1 72 ? -5.735 -11.606 -5.441 1.00 94.25 72 GLU A C 1
ATOM 583 O O . GLU A 1 72 ? -6.662 -12.400 -5.578 1.00 94.25 72 GLU A O 1
ATOM 588 N N . VAL A 1 73 ? -5.180 -11.358 -4.255 1.00 94.88 73 VAL A N 1
ATOM 589 C CA . VAL A 1 73 ? -5.577 -11.933 -2.959 1.00 94.88 73 VAL A CA 1
ATOM 590 C C . VAL A 1 73 ? -5.906 -10.814 -1.968 1.00 94.88 73 VAL A C 1
ATOM 592 O O . VAL A 1 73 ? -5.313 -10.681 -0.895 1.00 94.88 73 VAL A O 1
ATOM 595 N N . GLY A 1 74 ? -6.829 -9.938 -2.364 1.00 93.19 74 GLY A N 1
ATOM 596 C CA . GLY A 1 74 ? -7.264 -8.807 -1.550 1.00 93.19 74 GLY A CA 1
ATOM 597 C C . GLY A 1 74 ? -7.787 -9.239 -0.179 1.00 93.19 74 GLY A C 1
ATOM 598 O O . GLY A 1 74 ? -8.601 -10.151 -0.068 1.00 93.19 74 GLY A O 1
ATOM 599 N N . GLY A 1 75 ? -7.314 -8.574 0.875 1.00 91.38 75 GLY A N 1
ATOM 600 C CA . GLY A 1 75 ? -7.742 -8.848 2.245 1.00 91.38 75 GLY A CA 1
ATOM 601 C C . GLY A 1 75 ? -7.056 -10.049 2.899 1.00 91.38 75 GLY A C 1
ATOM 602 O O . GLY A 1 75 ? -7.488 -10.461 3.969 1.00 91.38 75 GLY A O 1
ATOM 603 N N . ILE A 1 76 ? -5.963 -10.579 2.334 1.00 94.38 76 ILE A N 1
ATOM 604 C CA . ILE A 1 76 ? -5.238 -11.742 2.897 1.00 94.38 76 ILE A CA 1
ATOM 605 C C . ILE A 1 76 ? -4.766 -11.549 4.351 1.00 94.38 76 ILE A C 1
ATOM 607 O O . ILE A 1 76 ? -4.534 -12.509 5.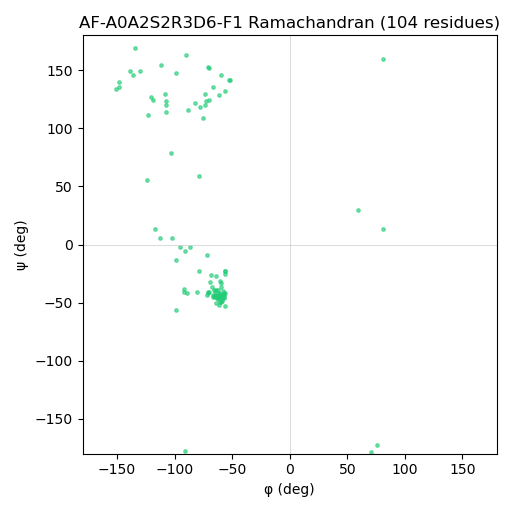076 1.00 94.38 76 ILE A O 1
ATOM 611 N N . HIS A 1 77 ? -4.619 -10.299 4.786 1.00 91.88 77 HIS A N 1
ATOM 612 C CA . HIS A 1 77 ? -4.189 -9.922 6.130 1.00 91.88 77 HIS A CA 1
ATOM 613 C C . HIS A 1 77 ? -5.356 -9.723 7.118 1.00 91.88 77 HIS A C 1
ATOM 615 O O . HIS A 1 77 ? -5.108 -9.486 8.302 1.00 91.88 77 HIS A O 1
ATOM 621 N N . ILE A 1 78 ? -6.611 -9.785 6.657 1.00 92.06 78 ILE A N 1
ATOM 622 C CA . ILE A 1 78 ? -7.799 -9.571 7.490 1.00 92.06 78 ILE A CA 1
ATOM 623 C C . ILE A 1 78 ? -7.997 -10.796 8.385 1.00 92.06 78 ILE A C 1
ATOM 625 O O . ILE A 1 78 ? -8.171 -11.918 7.916 1.00 92.06 78 ILE A O 1
ATOM 629 N N . GLN A 1 79 ? -7.968 -10.569 9.695 1.00 93.19 79 GLN A N 1
ATOM 630 C CA . GLN A 1 79 ? -8.229 -11.596 10.701 1.00 93.19 79 GLN A CA 1
ATOM 631 C C . GLN A 1 79 ? -9.725 -11.656 11.046 1.00 93.19 79 GLN A C 1
ATOM 633 O O . GLN A 1 79 ? -10.448 -10.690 10.786 1.00 93.19 79 GLN A O 1
ATOM 638 N N . PRO A 1 80 ? -10.199 -12.752 11.672 1.00 93.81 80 PRO A N 1
ATOM 639 C CA . PRO A 1 80 ? -11.549 -12.810 12.216 1.00 93.81 80 PRO A CA 1
ATOM 640 C C . PRO A 1 80 ? -11.848 -11.618 13.129 1.00 93.81 80 PRO A C 1
ATOM 642 O O . PRO A 1 80 ? -10.990 -11.178 13.901 1.00 93.81 80 PRO A O 1
ATOM 645 N N . ILE A 1 81 ? -13.078 -11.115 13.037 1.00 92.06 81 ILE A N 1
ATOM 646 C CA . ILE A 1 81 ? -13.536 -9.950 13.794 1.00 92.06 81 ILE A CA 1
ATOM 647 C C . ILE A 1 81 ? -13.455 -10.270 15.289 1.00 92.06 81 ILE A C 1
ATOM 649 O O . ILE A 1 81 ? -13.962 -11.293 15.749 1.00 92.06 81 ILE A O 1
ATOM 653 N N . LYS A 1 82 ? -12.812 -9.378 16.043 1.00 93.19 82 LYS A N 1
ATOM 654 C CA . LYS A 1 82 ? -12.787 -9.415 17.506 1.00 93.19 82 LYS A CA 1
ATOM 655 C C . LYS A 1 82 ? -13.826 -8.430 18.043 1.00 93.19 82 LYS A C 1
ATOM 657 O O . LYS A 1 82 ? -14.040 -7.401 17.401 1.00 93.19 82 LYS A O 1
ATOM 662 N N . PRO A 1 83 ? -14.454 -8.719 19.194 1.00 93.50 83 PRO A N 1
ATOM 663 C CA . PRO A 1 83 ? -15.338 -7.754 19.833 1.00 93.50 83 PRO A CA 1
ATOM 664 C C . PRO A 1 83 ? -14.569 -6.472 20.168 1.00 93.50 83 PRO A C 1
ATOM 666 O O . PRO A 1 83 ? -13.378 -6.519 20.496 1.00 93.50 83 PRO A O 1
ATOM 669 N N . LEU A 1 84 ? -15.257 -5.335 20.070 1.00 93.50 84 LEU A N 1
ATOM 670 C CA . LEU A 1 84 ? -14.702 -4.051 20.477 1.00 93.50 84 LEU A CA 1
ATOM 671 C C . LEU A 1 84 ? -14.565 -3.990 22.008 1.00 93.50 84 LEU A C 1
ATOM 673 O O . LEU A 1 84 ? -15.336 -4.640 22.720 1.00 93.50 84 LEU A O 1
ATOM 677 N N . PRO A 1 85 ? -13.600 -3.214 22.531 1.00 96.38 85 PRO A N 1
ATOM 678 C CA . PRO A 1 85 ? -13.577 -2.846 23.942 1.00 96.38 85 PRO A CA 1
ATOM 679 C C . PRO A 1 85 ? -14.912 -2.226 24.373 1.00 96.38 85 PRO A C 1
ATOM 681 O O . PRO A 1 85 ? -15.521 -1.479 23.606 1.00 96.38 85 PRO A O 1
ATOM 684 N N . THR A 1 86 ? -15.369 -2.544 25.586 1.00 97.06 86 THR A N 1
ATOM 685 C CA . THR A 1 86 ? -16.704 -2.161 26.076 1.00 97.06 86 THR A CA 1
ATOM 686 C C . THR A 1 86 ? -16.943 -0.655 26.020 1.00 97.06 86 THR A C 1
ATOM 688 O O . THR A 1 86 ? -18.009 -0.225 25.606 1.00 97.06 86 THR A O 1
ATOM 691 N N . ASP A 1 87 ? -15.949 0.147 26.389 1.00 96.75 87 ASP A N 1
ATOM 692 C CA . ASP A 1 87 ? -16.003 1.609 26.361 1.00 96.75 87 ASP A CA 1
ATOM 693 C C . ASP A 1 87 ? -16.210 2.166 24.945 1.00 96.75 87 ASP A C 1
ATOM 695 O O . ASP A 1 87 ? -17.036 3.055 24.742 1.00 96.75 87 ASP A O 1
ATOM 699 N N . ILE A 1 88 ? -15.516 1.603 23.953 1.00 96.00 88 ILE A N 1
ATOM 700 C CA . ILE A 1 88 ? -15.663 1.998 22.546 1.00 96.00 88 ILE A CA 1
ATOM 701 C C . ILE A 1 88 ? -17.011 1.536 21.993 1.00 96.00 88 ILE A C 1
ATOM 703 O O . ILE A 1 88 ? -17.660 2.289 21.272 1.00 96.00 88 ILE A O 1
ATOM 707 N N . GLN A 1 89 ? -17.441 0.321 22.338 1.00 95.94 89 GLN A N 1
ATOM 708 C CA . GLN A 1 89 ? -18.741 -0.205 21.926 1.00 95.94 89 GLN A CA 1
ATOM 709 C C . GLN A 1 89 ? -19.876 0.680 22.458 1.00 95.94 89 GLN A C 1
ATOM 711 O O . GLN A 1 89 ? -20.692 1.142 21.670 1.00 95.94 89 GLN A O 1
ATOM 716 N N . THR A 1 90 ? -19.868 1.006 23.755 1.00 97.19 90 THR A N 1
ATOM 717 C CA . THR A 1 90 ? -20.846 1.918 24.366 1.00 97.19 90 THR A CA 1
ATOM 718 C C . THR A 1 90 ? -20.808 3.305 23.725 1.00 97.19 90 THR A C 1
ATOM 720 O O . THR A 1 90 ? -21.858 3.829 23.375 1.00 97.19 90 THR A O 1
ATOM 723 N N . PHE A 1 91 ? -19.620 3.878 23.491 1.00 96.00 91 PHE A N 1
ATOM 724 C CA . PHE A 1 91 ? -19.492 5.177 22.816 1.00 96.00 91 PHE A CA 1
ATOM 725 C C . PHE A 1 91 ? -20.119 5.184 21.413 1.00 96.00 91 PHE A C 1
ATOM 727 O O . PHE A 1 91 ? -20.738 6.172 21.022 1.00 96.00 91 PHE A O 1
ATOM 734 N N . ILE A 1 92 ? -19.956 4.098 20.653 1.00 96.44 92 ILE A N 1
ATOM 735 C CA . ILE A 1 92 ? -20.548 3.959 19.317 1.00 96.44 92 ILE A CA 1
ATOM 736 C C . ILE A 1 92 ? -22.065 3.758 19.411 1.00 96.44 92 ILE A C 1
ATOM 738 O O . ILE A 1 92 ? -22.800 4.382 18.648 1.00 96.44 92 ILE A O 1
ATOM 742 N N . ASP A 1 93 ? -22.526 2.911 20.333 1.00 96.50 93 ASP A N 1
ATOM 743 C CA . ASP A 1 93 ? -23.941 2.552 20.479 1.00 96.50 93 ASP A CA 1
ATOM 744 C C . ASP A 1 93 ? -24.799 3.718 20.998 1.00 96.50 93 ASP A C 1
ATOM 746 O O . ASP A 1 93 ? -25.966 3.839 20.627 1.00 96.50 93 ASP A O 1
ATOM 750 N N . GLU A 1 94 ? -24.232 4.596 21.829 1.00 97.25 94 GLU A N 1
ATOM 751 C CA . GLU A 1 94 ? -24.917 5.770 22.390 1.00 97.25 94 GLU A CA 1
ATOM 752 C C . GLU A 1 94 ? -24.847 7.015 21.479 1.00 97.25 94 GLU A C 1
ATOM 754 O O . GLU A 1 94 ? -25.418 8.059 21.805 1.00 97.25 94 GLU A O 1
ATOM 759 N N . ALA A 1 95 ? -24.163 6.943 20.331 1.00 97.19 95 ALA A N 1
ATOM 760 C CA . ALA A 1 95 ? -23.957 8.094 19.455 1.00 97.19 95 ALA A CA 1
ATOM 761 C C . ALA A 1 95 ? -25.219 8.467 18.649 1.00 97.19 95 ALA A C 1
ATOM 763 O O . ALA A 1 95 ? -25.559 7.821 17.659 1.00 97.19 95 ALA A O 1
ATOM 764 N N . GLU A 1 96 ? -25.858 9.592 18.992 1.00 96.81 96 GLU A N 1
ATOM 765 C CA . GLU A 1 96 ? -27.071 10.098 18.315 1.00 96.81 96 GLU A CA 1
ATOM 766 C C . GLU A 1 96 ? -26.864 10.403 16.817 1.00 96.81 96 GLU A C 1
ATOM 768 O O . GLU A 1 96 ? -27.779 10.267 16.003 1.00 96.81 96 GLU A O 1
ATOM 773 N N . HIS A 1 97 ? -25.656 10.818 16.431 1.00 96.50 97 HIS A N 1
ATOM 774 C CA . HIS A 1 97 ? -25.331 11.242 15.061 1.00 96.50 97 HIS A CA 1
ATOM 775 C C . HIS A 1 97 ? -24.279 10.351 14.383 1.00 96.50 97 HIS A C 1
ATOM 777 O O . HIS A 1 97 ? -23.734 10.713 13.338 1.00 96.50 97 HIS A O 1
ATOM 783 N N . GLY A 1 98 ? -23.995 9.181 14.962 1.00 95.06 98 GLY A N 1
ATOM 784 C CA . GLY A 1 98 ? -22.935 8.284 14.509 1.00 95.06 98 GLY A CA 1
ATOM 785 C C . GLY A 1 98 ? -21.528 8.749 14.899 1.00 95.06 98 GLY A C 1
ATOM 786 O O . GLY A 1 98 ? -21.342 9.691 15.669 1.00 95.06 98 GLY A O 1
ATOM 787 N N . VAL A 1 99 ? -20.518 8.055 14.370 1.00 96.69 99 VAL A N 1
ATOM 788 C CA . VAL A 1 99 ? -19.108 8.236 14.745 1.00 96.69 99 VAL A CA 1
ATOM 789 C C . VAL A 1 99 ? -18.208 8.402 13.524 1.00 96.69 99 VAL A C 1
ATOM 791 O O . VAL A 1 99 ? -18.447 7.814 12.469 1.00 96.69 99 VAL A O 1
ATOM 794 N N . VAL A 1 100 ? -17.125 9.165 13.684 1.00 95.62 100 VAL A N 1
ATOM 795 C CA . VAL A 1 100 ? -16.046 9.262 12.694 1.00 95.62 100 VAL A CA 1
ATOM 796 C C . VAL A 1 100 ? -14.828 8.519 13.227 1.00 95.62 100 VAL A C 1
ATOM 798 O O . VAL A 1 100 ? -14.224 8.928 14.216 1.00 95.62 100 VAL A O 1
ATOM 801 N N . TYR A 1 101 ? -14.451 7.431 12.558 1.00 93.38 101 TYR A N 1
ATOM 802 C CA . TYR A 1 101 ? -13.206 6.726 12.848 1.00 93.38 101 TYR A CA 1
ATOM 803 C C . TYR A 1 101 ? -12.034 7.411 12.138 1.00 93.38 101 TYR A C 1
ATOM 805 O O . TYR A 1 101 ? -12.022 7.525 10.911 1.00 93.38 101 TYR A O 1
ATOM 813 N N . PHE A 1 102 ? -11.036 7.844 12.909 1.00 95.25 102 PHE A N 1
ATOM 814 C CA . PHE A 1 102 ? 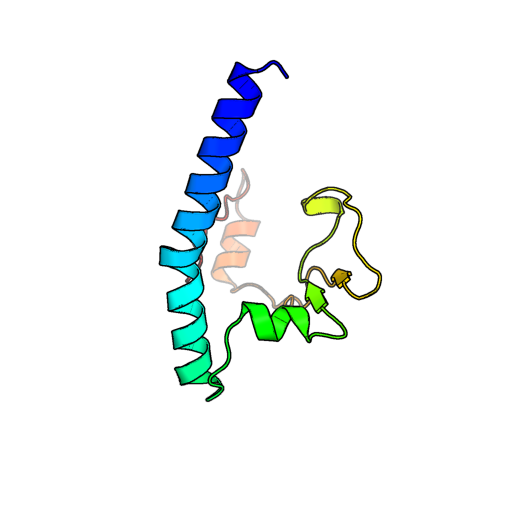-9.807 8.444 12.397 1.00 95.25 102 PHE A CA 1
ATOM 815 C C . PHE A 1 102 ? -8.588 7.634 12.844 1.00 95.25 102 PHE A C 1
ATOM 817 O O . PHE A 1 102 ? -8.396 7.384 14.032 1.00 95.25 102 PHE A O 1
ATOM 824 N N . CYS A 1 103 ? -7.751 7.233 11.888 1.00 92.69 103 CYS A N 1
ATOM 825 C CA . CYS A 1 103 ? -6.525 6.480 12.135 1.00 92.69 103 CYS A CA 1
ATOM 826 C C . CYS A 1 103 ? -5.494 6.791 11.043 1.00 92.69 103 CYS A C 1
ATOM 828 O O . CYS A 1 103 ? -5.826 6.778 9.859 1.00 92.69 103 CYS A O 1
ATOM 830 N N . MET A 1 104 ? -4.243 7.055 11.437 1.00 94.44 104 MET A N 1
ATOM 831 C CA . MET A 1 104 ? -3.118 7.317 10.519 1.00 94.44 104 MET A CA 1
ATOM 832 C C . MET A 1 104 ? -2.177 6.113 10.353 1.00 94.44 104 MET A C 1
ATOM 834 O O . MET A 1 104 ? -1.143 6.225 9.698 1.00 94.44 104 MET A O 1
ATOM 838 N N . GLY A 1 105 ? -2.529 4.964 10.934 1.00 91.75 105 GLY A N 1
ATOM 839 C CA . GLY A 1 105 ? -1.635 3.812 11.020 1.00 91.75 105 GLY A CA 1
ATOM 840 C C . GLY A 1 105 ? -0.471 4.033 11.994 1.00 91.75 105 GLY A C 1
ATOM 841 O O . GLY A 1 105 ? -0.385 5.063 12.664 1.00 91.75 105 GLY A O 1
ATOM 842 N N . SER A 1 106 ? 0.402 3.032 12.088 1.00 67.88 106 SER A N 1
ATOM 843 C CA . SER A 1 106 ? 1.601 2.996 12.940 1.00 67.88 106 SER A CA 1
ATOM 844 C C . SER A 1 106 ? 2.840 2.660 12.129 1.00 67.88 106 SER A C 1
ATOM 846 O O . SER A 1 106 ? 2.695 1.774 11.254 1.00 67.88 106 SER A O 1
#

Secondary structure (DSSP, 8-state):
--HHHHHHHHHHHHHHHHHHIIIIIHHHHHHHHHHH-----HHHHHHT-S-EEES--HHHH------TTEEE-TTTTPPPPPPPPHHHHHHHHT-TT---------

pLDDT: mean 92.1, std 4.43, range [67.88, 97.25]

InterPro domains:
  IPR002213 UDP-glucuronosyl/UDP-glucosyltransferase [PF00201] (1-106)
  IPR050271 UDP-glycosyltransferase [PTHR48043] (1-106)

Mean predicted aligned error: 6.26 Å

Solvent-accessible surface area (backbone atoms only — not comparable to full-atom values): 6799 Å² total; per-residue (Å²): 136,55,73,66,55,49,52,51,51,52,50,54,49,49,52,49,54,51,49,43,52,67,67,45,47,56,52,51,44,52,51,39,32,72,74,70,70,47,94,64,60,66,69,58,53,60,74,69,51,80,62,44,79,38,77,40,49,48,92,82,75,48,85,72,93,69,59,90,44,52,43,74,43,53,62,76,83,66,70,84,87,72,85,69,59,67,70,60,46,50,56,56,74,70,37,92,86,62,84,84,90,82,83,88,80,134

Organism: NCBI:txid143950

Nearest PDB structures (foldseek):
  6bev-assembly1_A  TM=4.458E-01  e=9.257E+00  Homo sapiens

Sequence (106 aa):
MNFYDRIKNTISNAEQVIGYNFLCRKRDEEIIKKKLKIDVSLDQLVKNASLLMVNTHFTMFGSRAYVPAIVEVGGIHIQPIKPLPTDIQTFIDEAEHGVVYFCMGS

Foldseek 3Di:
DDPVVVVVVVVVVVVVVVCCCVPPQVVVQVVCCVPVVDNDRPVVVVVPQQAAED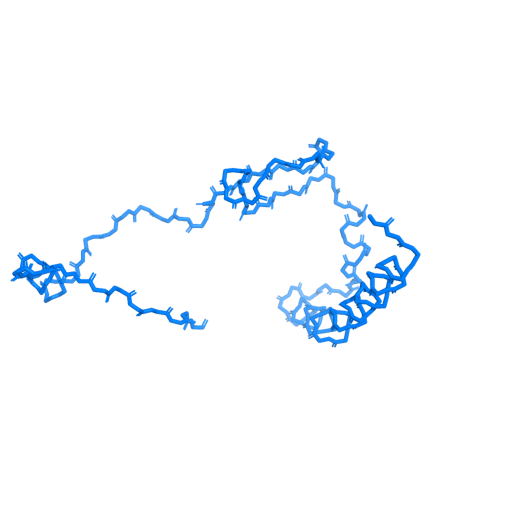QDDCVVVNDDDDDPRYHYDHCPVPDPDDDDDPVVVCVQVPDPPGDDDDDPDD

Radius of gyration: 21.18 Å; Cα contacts (8 Å, |Δi|>4): 50; chains: 1; bounding box: 49×37×54 Å